Protein 4IZX (pdb70)

Organism: Macrolepiota procera (NCBI:txid56183)

Radius of gyration: 13.14 Å; Cα contacts (8 Å, |Δi|>4): 384; chains: 1; bounding box: 30×31×34 Å

InterPro domains:
  IPR000772 Ricin B, lectin domain [PF14200] (41-126)
  IPR000772 Ricin B, lectin domain [SM00458] (8-139)
  IPR035992 Ricin B-like lectins [SSF50370] (6-138)

Solvent-accessible surface area: 6915 Å² total; per-residue (Å²): 144,136,16,48,55,51,90,35,11,41,0,27,1,56,112,18,48,10,3,0,4,2,10,62,156,66,98,90,18,2,21,3,84,63,65,106,59,15,124,32,0,20,2,41,1,72,116,59,55,141,2,38,4,0,112,2,46,64,57,19,31,34,0,0,24,86,54,112,40,41,70,31,13,89,1,3,7,34,132,95,83,53,47,0,28,16,147,105,10,180,102,45,134,102,0,18,21,0,27,13,28,188,48,75,47,0,0,4,1,17,50,155,4,63,80,77,74,32,11,64,1,27,0,97,131,39,124,147,8,97,6,0,1,2,39,6,51,186,75

GO terms:
  GO:0042802 identical protein binding (F, IPI)

B-factor: mean 14.38, std 12.1, range [5.97, 200.01]

Nearest PDB structures (foldseek):
  4izx-assembly1_A  TM=1.007E+00  e=1.345E-27  Macrolepiota procera
  7znx-assembly2_B  TM=9.830E-01  e=5.184E-15  Coprinopsis cinerea
  2vse-assembly1_A  TM=8.581E-01  e=9.642E-07  Lysinibacillus sphaericus
  5bqu-assembly1_B  TM=8.293E-01  e=7.423E-07  Clostridium botulinum
  7kcg-assembly1_A  TM=7.456E-01  e=8.669E-05  Culex quinquefasciatus

CATH classification: 2.80.10.50

Foldseek 3Di:
DDDDAQAKWAKAQPVQRFTFFQDPVPSWFTATAHDPPDLRRMWHWHDPVPFIWTARSPPRFTWAWDDDDDAFTFIITHHDTAGWHKDQDPVHNQKIWIHRPPDQWTWAQPPLRPNDTGGTIGIDGDDDRSRRIIHIHHD

Sequence (139 aa):
TQVSSSGQTYKITNVKAGTVIDLSGEDNKSIIGYPYHSGKNQQWTFNWTGKAWTLRSASSGSSYLGIEGTPADGTRLVAVNDPFEWHIWRDEANENAFRIFVPFTNYNLDLSGYGDTTPGTPVQLWWTWEGLHQTWTIDRP

Secondary structure (DSSP, 8-state):
----TT-EEEEEETTT--EEEE-TTTSSBEEEE-----GGG-EEEEE-SSSEEEEETTT--EEEESSS--TTPBEEEESS---BEEEE-SS-TT-EEEE-TTSSEEEEEHHHH--STTEEEEEEE--S-GGG-EEEE--

Structure (mmCIF, N/CA/C/O backbone):
data_4IZX
#
_entry.id   4IZX
#
_cell.length_a   33.800
_cell.length_b   57.158
_cell.length_c   61.229
_cell.angle_alpha   90.000
_cell.angle_beta   90.000
_cell.angle_gamma   90.000
#
_symmetry.space_group_name_H-M   'P 21 21 21'
#
loop_
_entity.id
_entity.type
_entity.pdbx_description
1 polymer 'Ricin B-like lectin'
2 branched beta-D-galactopyranose-(1-4)-beta-D-glucopyranose
3 non-polymer BENZAMIDINE
4 water water
#
loop_
_atom_site.group_PDB
_atom_site.id
_atom_site.type_symbol
_atom_site.label_atom_id
_atom_site.label_alt_id
_atom_site.label_comp_id
_atom_site.label_asym_id
_atom_site.label_entity_id
_atom_site.label_seq_id
_atom_site.pdbx_PDB_ins_code
_atom_site.Cartn_x
_atom_site.Cartn_y
_atom_site.Cartn_z
_atom_site.occupancy
_atom_site.B_iso_or_equiv
_atom_site.auth_seq_id
_atom_site.auth_comp_id
_atom_site.auth_asym_id
_atom_site.auth_atom_id
_atom_site.pdbx_PDB_model_num
ATOM 1 N N . THR A 1 2 ? 40.655 46.270 6.543 1.00 44.63 2 THR A N 1
ATOM 2 C CA . THR A 1 2 ? 39.230 46.716 6.406 1.00 35.67 2 THR A CA 1
ATOM 3 C C . THR A 1 2 ? 39.143 48.046 5.710 1.00 41.52 2 THR A C 1
ATOM 4 O O . THR A 1 2 ? 40.131 48.828 5.660 1.00 32.17 2 THR A O 1
ATOM 8 N N . GLN A 1 3 ? 37.938 48.312 5.202 1.00 33.67 3 GLN A N 1
ATOM 9 C CA . GLN A 1 3 ? 37.723 49.414 4.298 1.00 24.69 3 GLN A CA 1
ATOM 10 C C . GLN A 1 3 ? 37.376 50.708 5.021 1.00 18.97 3 GLN A C 1
ATOM 11 O O . GLN A 1 3 ? 37.037 50.705 6.135 1.00 23.87 3 GLN A O 1
ATOM 17 N N . VAL A 1 4 ? 37.772 51.810 4.470 1.00 17.20 4 VAL A N 1
ATOM 18 C CA . VAL A 1 4 ? 37.404 53.098 4.957 1.00 12.48 4 VAL A CA 1
ATOM 19 C C . VAL A 1 4 ? 36.640 53.711 3.800 1.00 12.55 4 VAL A C 1
ATOM 20 O O . VAL A 1 4 ? 37.134 53.772 2.685 1.00 17.58 4 VAL A O 1
ATOM 24 N N . SER A 1 5 ? 35.439 54.182 4.095 1.00 11.01 5 SER A N 1
ATOM 25 C CA A SER A 1 5 ? 34.484 54.651 3.074 0.60 11.90 5 SER A CA 1
ATOM 26 C CA B SER A 1 5 ? 34.576 54.637 3.080 0.40 10.70 5 SER A CA 1
ATOM 27 C C . SER A 1 5 ? 33.940 55.993 3.429 1.00 10.42 5 SER A C 1
ATOM 28 O O . SER A 1 5 ? 33.512 56.211 4.567 1.00 10.91 5 SER A O 1
ATOM 33 N N . SER A 1 6 ? 33.813 56.830 2.425 1.00 9.94 6 SER A N 1
ATOM 34 C CA . SER A 1 6 ? 33.133 58.089 2.557 1.00 10.33 6 SER A CA 1
ATOM 35 C C . SER A 1 6 ? 31.730 57.893 3.075 1.00 10.53 6 SER A C 1
ATOM 36 O O . SER A 1 6 ? 31.012 56.990 2.599 1.00 13.10 6 SER A O 1
ATOM 39 N N . GLY A 1 7 ? 31.317 58.721 4.032 1.00 10.30 7 GLY A N 1
ATOM 40 C CA . GLY A 1 7 ? 30.030 58.660 4.686 1.00 11.42 7 GLY A CA 1
ATOM 41 C C . GLY A 1 7 ? 30.005 57.858 5.970 1.00 10.79 7 GLY A C 1
ATOM 42 O O . GLY A 1 7 ? 29.057 58.012 6.756 1.00 12.32 7 GLY A O 1
ATOM 43 N N . GLN A 1 8 ? 31.022 57.033 6.205 1.00 9.20 8 GLN A N 1
ATOM 44 C CA . GLN A 1 8 ? 31.098 56.232 7.393 1.00 9.00 8 GLN A CA 1
ATOM 45 C C . GLN A 1 8 ? 31.901 56.927 8.454 1.00 8.24 8 GLN A C 1
ATOM 46 O O . GLN A 1 8 ? 32.642 57.873 8.181 1.00 8.53 8 GLN A O 1
ATOM 52 N N . THR A 1 9 ? 31.704 56.485 9.680 1.00 7.98 9 THR A N 1
ATOM 53 C CA . THR A 1 9 ? 32.271 57.079 10.874 1.00 7.87 9 THR A CA 1
ATOM 54 C C . THR A 1 9 ? 33.173 56.111 11.585 1.00 7.71 9 THR A C 1
ATOM 55 O O . THR A 1 9 ? 32.874 54.926 11.731 1.00 8.87 9 THR A O 1
ATOM 59 N N . TYR A 1 10 ? 34.325 56.599 12.044 1.00 7.29 10 TYR A N 1
ATOM 60 C CA . TYR A 1 10 ? 35.389 55.771 12.561 1.00 7.30 10 TYR A CA 1
ATOM 61 C C . TYR A 1 10 ? 36.003 56.358 13.821 1.00 7.39 10 TYR A C 1
ATOM 62 O O . TYR A 1 10 ? 35.942 57.584 14.045 1.00 7.90 10 TYR A O 1
ATOM 71 N N . LYS A 1 11 ? 36.654 55.507 14.617 1.00 7.16 11 LYS A N 1
ATOM 72 C CA . LYS A 1 11 ? 37.602 55.925 15.625 1.00 7.27 11 LYS A CA 1
ATOM 73 C C . LYS A 1 11 ? 39.005 55.765 15.053 1.00 6.88 11 LYS A C 1
ATOM 74 O O . LYS A 1 11 ? 39.261 54.898 14.226 1.00 7.67 11 LYS A O 1
ATOM 80 N N . ILE A 1 12 ? 39.912 56.606 15.524 1.00 6.76 12 ILE A N 1
ATOM 81 C CA . ILE A 1 12 ? 41.254 56.706 14.974 1.00 6.52 12 ILE A CA 1
ATOM 82 C C . ILE A 1 12 ? 42.230 56.506 16.139 1.00 6.23 12 ILE A C 1
ATOM 83 O O . ILE A 1 12 ? 42.307 57.342 17.046 1.00 7.11 12 ILE A O 1
ATOM 88 N N . THR A 1 13 ? 42.920 55.360 16.170 1.00 6.22 13 THR A N 1
ATOM 89 C CA . THR A 1 13 ? 43.676 54.904 17.332 1.00 6.54 13 THR A CA 1
ATOM 90 C C . THR A 1 13 ? 45.170 55.015 17.031 1.00 6.30 13 THR A C 1
ATOM 91 O O . THR A 1 13 ? 45.645 54.550 16.009 1.00 7.38 13 THR A O 1
ATOM 95 N N . ASN A 1 14 ? 45.945 55.594 17.949 1.00 6.31 14 ASN A N 1
ATOM 96 C CA . ASN A 1 14 ? 47.390 55.685 17.758 1.00 6.41 14 ASN A CA 1
ATOM 97 C C . ASN A 1 14 ? 48.025 54.317 17.927 1.00 6.26 14 ASN A C 1
ATOM 98 O O . ASN A 1 14 ? 47.800 53.649 18.944 1.00 7.43 14 ASN A O 1
ATOM 103 N N . VAL A 1 15 ? 48.862 53.914 16.983 1.00 6.33 15 VAL A N 1
ATOM 104 C CA . VAL A 1 15 ? 49.489 52.587 17.050 1.00 6.85 15 VAL A CA 1
ATOM 105 C C . VAL A 1 15 ? 50.428 52.473 18.234 1.00 7.42 15 VAL A C 1
ATOM 106 O O . VAL A 1 15 ? 50.506 51.411 18.863 1.00 8.76 15 VAL A O 1
ATOM 110 N N . LYS A 1 16 ? 51.169 53.535 18.550 1.00 7.26 16 LYS A N 1
ATOM 111 C CA . LYS A 1 16 ? 52.101 53.491 19.671 1.00 8.12 16 LYS A CA 1
ATOM 112 C C . LYS A 1 16 ? 51.368 53.517 20.997 1.00 7.69 16 LYS A C 1
ATOM 113 O O . LYS A 1 16 ? 51.645 52.700 21.876 1.00 10.33 16 LYS A O 1
ATOM 119 N N . ALA A 1 17 ? 50.446 54.465 21.181 1.00 7.46 17 ALA A N 1
ATOM 120 C CA . ALA A 1 17 ? 49.882 54.742 22.496 1.00 8.00 17 ALA A CA 1
ATOM 121 C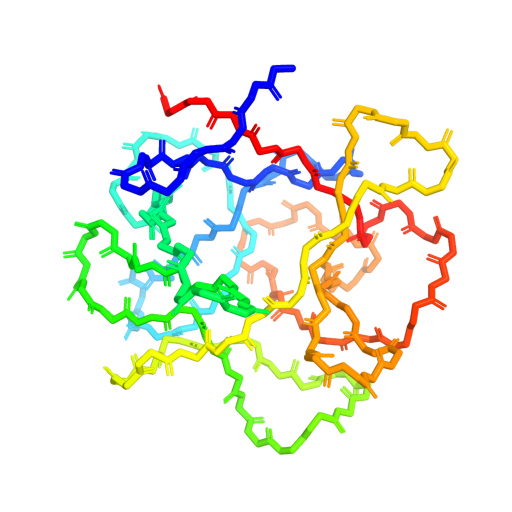 C . ALA A 1 17 ? 48.619 53.957 22.821 1.00 7.15 17 ALA A C 1
ATOM 122 O O . ALA A 1 17 ? 48.330 53.752 23.996 1.00 8.40 17 ALA A O 1
ATOM 124 N N . GLY A 1 18 ? 47.798 53.660 21.811 1.00 7.41 18 GLY A N 1
ATOM 125 C CA . GLY A 1 18 ? 46.527 53.022 22.057 1.00 7.30 18 GLY A CA 1
ATOM 126 C C . GLY A 1 18 ? 45.388 53.958 22.403 1.00 6.90 18 GLY A C 1
ATOM 127 O O . GLY A 1 18 ? 44.262 53.489 22.568 1.00 8.25 18 GLY A O 1
ATOM 128 N N . THR A 1 19 ? 45.663 55.231 22.592 1.00 7.03 19 THR A N 1
ATOM 129 C CA . THR A 1 19 ? 44.667 56.245 22.774 1.00 6.93 19 THR A CA 1
ATOM 130 C C . THR A 1 19 ? 44.146 56.702 21.408 1.00 6.59 19 THR A C 1
ATOM 131 O O . THR A 1 19 ? 44.748 56.427 20.384 1.00 7.74 19 THR A O 1
ATOM 135 N N . VAL A 1 20 ? 42.990 57.367 21.412 1.00 6.36 20 VAL A N 1
ATOM 136 C CA . VAL A 1 20 ? 42.311 57.766 20.192 1.00 6.58 20 VAL A CA 1
ATOM 137 C C . VAL A 1 20 ? 42.290 59.272 20.023 1.00 6.54 20 VAL A C 1
ATOM 138 O O . VAL A 1 20 ? 42.438 60.039 20.995 1.00 6.90 20 VAL A O 1
ATOM 142 N N . ILE A 1 21 ? 42.047 59.710 18.790 1.00 6.06 21 ILE A N 1
ATOM 143 C CA . ILE A 1 21 ? 41.864 61.118 18.474 1.00 5.98 21 ILE A CA 1
ATOM 144 C C . ILE A 1 21 ? 40.529 61.587 19.033 1.00 6.30 21 ILE A C 1
ATOM 145 O O . ILE A 1 21 ? 39.460 61.067 18.643 1.00 6.98 21 ILE A O 1
ATOM 150 N N . ASP A 1 22 ? 40.585 62.581 19.907 1.00 6.08 22 ASP A N 1
ATOM 151 C CA . ASP A 1 22 ? 39.466 63.009 20.742 1.00 6.40 22 ASP A CA 1
ATOM 152 C C . ASP A 1 22 ? 39.370 64.532 20.663 1.00 6.10 22 ASP A C 1
ATOM 153 O O . ASP A 1 22 ? 40.348 65.251 20.801 1.00 6.72 22 ASP A O 1
ATOM 158 N N . LEU A 1 23 ? 38.154 65.015 20.401 1.00 6.64 23 LEU A N 1
ATOM 159 C CA . LEU A 1 23 ? 37.838 66.423 20.461 1.00 6.69 23 LEU A CA 1
ATOM 160 C C . LEU A 1 23 ? 37.577 66.763 21.918 1.00 7.11 23 LEU A C 1
ATOM 161 O O . LEU A 1 23 ? 36.581 66.357 22.516 1.00 7.66 23 LEU A O 1
ATOM 166 N N . SER A 1 24 ? 38.507 67.478 22.543 1.00 7.38 24 SER A N 1
ATOM 167 C CA . SER A 1 24 ? 38.490 67.706 23.985 1.00 8.56 24 SER A CA 1
ATOM 168 C C . SER A 1 24 ? 37.149 68.208 24.478 1.00 9.28 24 SER A C 1
ATOM 169 O O . SER A 1 24 ? 36.638 69.240 24.003 1.00 10.54 24 SER A O 1
ATOM 172 N N . GLY A 1 25 ? 36.636 67.564 25.512 1.00 9.93 25 GLY A N 1
ATOM 173 C CA . GLY A 1 25 ? 35.423 68.054 26.143 1.00 11.60 25 GLY A CA 1
ATOM 174 C C . GLY A 1 25 ? 35.645 69.264 27.027 1.00 13.43 25 GLY A C 1
ATOM 175 O O . GLY A 1 25 ? 34.681 69.912 27.431 1.00 16.31 25 GLY A O 1
ATOM 176 N N . GLU A 1 26 ? 36.899 69.608 27.277 1.00 13.31 26 GLU A N 1
ATOM 177 C CA . GLU A 1 26 ? 37.203 70.766 28.086 1.00 17.14 26 GLU A CA 1
ATOM 178 C C . GLU A 1 26 ? 36.946 72.060 27.359 1.00 15.68 26 GLU A C 1
ATOM 179 O O . GLU A 1 26 ? 36.404 72.992 27.968 1.00 20.82 26 GLU A O 1
ATOM 185 N N . ASP A 1 27 ? 37.273 72.097 26.069 1.00 13.66 27 ASP A N 1
ATOM 186 C CA . ASP A 1 27 ? 37.092 73.321 25.252 1.00 15.57 27 ASP A CA 1
ATOM 187 C C . ASP A 1 27 ? 36.362 73.116 23.921 1.00 13.65 27 ASP A C 1
ATOM 188 O O . ASP A 1 27 ? 36.030 74.073 23.248 1.00 16.50 27 ASP A O 1
ATOM 193 N N . ASN A 1 28 ? 35.999 71.883 23.581 1.00 12.91 28 ASN A N 1
ATOM 194 C CA . ASN A 1 28 ? 35.367 71.554 22.294 1.00 12.76 28 ASN A CA 1
ATOM 195 C C . ASN A 1 28 ? 36.158 72.109 21.113 1.00 11.24 28 ASN A C 1
ATOM 196 O O . ASN A 1 28 ? 35.600 72.348 20.055 1.00 13.48 28 ASN A O 1
ATOM 201 N N . LYS A 1 29 ? 37.478 72.185 21.274 1.00 10.51 29 LYS A N 1
ATOM 202 C CA . LYS A 1 29 ? 38.344 72.705 20.239 1.00 10.97 29 LYS A CA 1
ATOM 203 C C . LYS A 1 29 ? 39.673 71.956 20.060 1.00 8.75 29 LYS A C 1
ATOM 204 O O . LYS A 1 29 ? 40.113 71.679 18.970 1.00 9.72 29 LYS A O 1
ATOM 210 N N . SER A 1 30 ? 40.338 71.674 21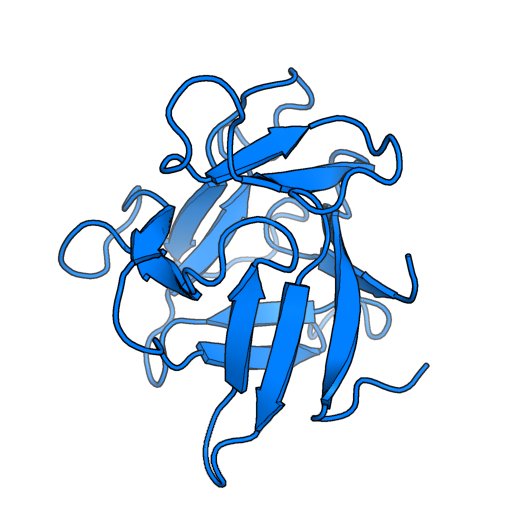.158 1.00 8.47 30 SER A N 1
ATOM 211 C CA . SER A 1 30 ? 41.653 71.044 21.101 1.00 7.97 30 SER A CA 1
ATOM 212 C C . SER A 1 30 ? 41.535 69.573 20.764 1.00 7.24 30 SER A C 1
ATOM 213 O O . SER A 1 30 ? 40.675 68.864 21.291 1.00 9.63 30 SER A O 1
ATOM 216 N N . ILE A 1 31 ? 42.457 69.093 19.944 1.00 7.10 31 ILE A N 1
ATOM 217 C CA . ILE A 1 31 ? 42.501 67.692 19.575 1.00 6.55 31 ILE A CA 1
ATOM 218 C C . ILE A 1 31 ? 43.572 66.969 20.355 1.00 6.55 31 ILE A C 1
ATOM 219 O O . ILE A 1 31 ? 44.741 67.397 20.357 1.00 7.60 31 ILE A O 1
ATOM 224 N N . ILE A 1 32 ? 43.170 65.923 21.079 1.00 6.89 32 ILE A N 1
ATOM 225 C CA . ILE A 1 32 ? 44.020 65.259 22.033 1.00 6.81 32 ILE A CA 1
ATOM 226 C C . ILE A 1 32 ? 43.964 63.750 21.841 1.00 6.33 32 ILE A C 1
ATOM 227 O O . ILE A 1 32 ? 43.031 63.213 21.224 1.00 7.42 32 ILE A O 1
ATOM 232 N N . GLY A 1 33 ? 44.929 63.053 22.417 1.00 6.46 33 GLY A N 1
ATOM 233 C CA . GLY A 1 33 ? 44.832 61.617 22.602 1.00 6.83 33 GLY A CA 1
ATOM 234 C C . GLY A 1 33 ? 44.150 61.288 23.898 1.00 6.84 33 GLY A C 1
ATOM 235 O O . GLY A 1 33 ? 44.485 61.872 24.935 1.00 8.29 33 GLY A O 1
ATOM 236 N N . TYR A 1 34 ? 43.217 60.330 23.897 1.00 6.85 34 TYR A N 1
ATOM 237 C CA . TYR A 1 34 ? 42.462 60.013 25.083 1.00 6.94 34 TYR A CA 1
ATOM 238 C C . TYR A 1 34 ? 42.027 58.573 25.024 1.00 7.31 34 TYR A C 1
ATOM 239 O O . TYR A 1 34 ? 41.737 58.054 23.937 1.00 7.32 34 TYR A O 1
ATOM 248 N N . PRO A 1 35 ? 41.904 57.886 26.171 1.00 7.28 35 PRO A N 1
ATOM 249 C CA . PRO A 1 35 ? 41.366 56.512 26.132 1.00 7.87 35 PRO A CA 1
ATOM 250 C C . PRO A 1 35 ? 39.965 56.473 25.518 1.00 7.36 35 PRO A C 1
ATOM 251 O O . PRO A 1 35 ? 39.144 57.327 25.788 1.00 7.72 35 PRO A O 1
ATOM 255 N N . TYR A 1 36 ? 39.691 55.443 24.718 1.00 8.40 36 TYR A N 1
ATOM 256 C CA . TYR A 1 36 ? 38.415 55.328 24.040 1.00 7.70 36 TYR A CA 1
ATOM 257 C C . TYR A 1 36 ? 37.305 54.918 24.981 1.00 7.72 36 TYR A C 1
ATOM 258 O O . TYR A 1 36 ? 37.361 53.846 25.595 1.00 8.48 36 TYR A O 1
ATOM 267 N N . HIS A 1 37 ? 36.242 55.707 25.016 1.00 9.58 37 HIS A N 1
ATOM 268 C CA . HIS A 1 37 ? 35.055 55.409 25.798 1.00 9.64 37 HIS A CA 1
ATOM 269 C C . HIS A 1 37 ? 33.792 55.425 24.931 1.00 9.45 37 HIS A C 1
ATOM 270 O O . HIS A 1 37 ? 32.717 55.445 25.477 1.00 11.68 37 HIS A O 1
ATOM 277 N N . SER A 1 38 ? 33.941 55.363 23.615 1.00 9.74 38 SER A N 1
ATOM 278 C CA . SER A 1 38 ? 32.797 55.411 22.666 1.00 10.40 38 SER A CA 1
ATOM 279 C C . SER A 1 38 ? 32.087 56.750 22.636 1.00 9.91 38 SER A C 1
ATOM 280 O O . SER A 1 38 ? 31.002 56.863 22.113 1.00 13.86 38 SER A O 1
ATOM 283 N N . GLY A 1 39 ? 32.695 57.780 23.159 1.00 10.22 39 GLY A N 1
ATOM 284 C CA . GLY A 1 39 ? 32.128 59.111 23.061 1.00 11.52 39 GLY A CA 1
ATOM 285 C C . GLY A 1 39 ? 32.009 59.550 21.617 1.00 8.08 39 GLY A C 1
ATOM 286 O O . GLY A 1 39 ? 32.879 59.246 20.802 1.00 8.83 39 GLY A O 1
ATOM 287 N N . LYS A 1 40 ? 31.006 60.362 21.295 1.00 8.83 40 LYS A N 1
ATOM 288 C CA . LYS A 1 40 ? 30.872 60.860 19.915 1.00 8.47 40 LYS A CA 1
ATOM 289 C C . LYS A 1 40 ? 31.920 61.912 19.555 1.00 7.72 40 LYS A C 1
ATOM 290 O O . LYS A 1 40 ? 32.219 62.132 18.391 1.00 7.99 40 LYS A O 1
ATOM 296 N N . ASN A 1 41 ? 32.565 62.487 20.582 1.00 7.32 41 ASN A N 1
ATOM 297 C CA . ASN A 1 41 ? 33.730 63.337 20.403 1.00 7.45 41 ASN A CA 1
ATOM 298 C C . ASN A 1 41 ? 34.999 62.544 20.089 1.00 6.64 41 ASN A C 1
ATOM 299 O O . ASN A 1 41 ? 36.052 63.138 19.871 1.00 8.12 41 ASN A O 1
ATOM 304 N N . GLN A 1 42 ? 34.890 61.214 20.027 1.00 6.87 42 GLN A N 1
ATOM 305 C CA . GLN A 1 42 ? 35.959 60.303 19.660 1.00 6.55 42 GLN A CA 1
ATOM 306 C C . GLN A 1 42 ? 35.626 59.596 18.337 1.00 6.83 42 GLN A C 1
ATOM 307 O O . GLN A 1 42 ? 36.276 58.610 17.992 1.00 7.26 42 GLN A O 1
ATOM 313 N N . GLN A 1 43 ? 34.623 60.094 17.604 1.00 7.04 43 GLN A N 1
ATOM 314 C CA . GLN A 1 43 ? 34.154 59.537 16.373 1.00 7.65 43 GLN A CA 1
ATOM 315 C C . GLN A 1 43 ? 34.186 60.591 15.294 1.00 6.63 43 GLN A C 1
ATOM 316 O O . GLN A 1 43 ? 33.788 61.735 15.516 1.00 7.48 43 GLN A O 1
ATOM 322 N N . TRP A 1 44 ? 34.582 60.188 14.089 1.00 6.55 44 TRP A N 1
ATOM 323 C CA . TRP A 1 44 ? 34.890 61.086 12.984 1.00 6.79 44 TRP A CA 1
ATOM 324 C C . TRP A 1 44 ? 34.257 60.549 11.722 1.00 7.12 44 TRP A C 1
ATOM 325 O O . TRP A 1 44 ? 34.529 59.410 11.312 1.00 7.42 44 TRP A O 1
ATOM 336 N N . THR A 1 45 ? 33.374 61.344 11.123 1.00 7.04 45 THR A N 1
ATOM 337 C CA . THR A 1 45 ? 32.661 60.976 9.921 1.00 7.27 45 THR A CA 1
ATOM 338 C C . THR A 1 45 ? 33.492 61.433 8.735 1.00 7.33 45 THR A C 1
ATOM 339 O O . THR A 1 45 ? 33.818 62.607 8.568 1.00 7.95 45 THR A O 1
ATOM 343 N N . PHE A 1 46 ? 33.938 60.454 7.935 1.00 7.79 46 PHE A N 1
ATOM 344 C CA . PHE A 1 46 ? 34.796 60.699 6.819 1.00 8.15 46 PHE A CA 1
ATOM 345 C C . PHE A 1 46 ? 33.970 61.082 5.594 1.00 8.88 46 PHE A C 1
ATOM 346 O O . PHE A 1 46 ? 32.939 60.470 5.319 1.00 11.20 46 PHE A O 1
ATOM 354 N N . ASN A 1 47 ? 34.494 62.004 4.794 1.00 8.53 47 ASN A N 1
ATOM 355 C CA . ASN A 1 47 ? 33.935 62.362 3.499 1.00 9.18 47 ASN A CA 1
ATOM 356 C C . ASN A 1 47 ? 35.072 62.432 2.491 1.00 8.16 47 ASN A C 1
ATOM 357 O O . ASN A 1 47 ? 36.076 63.111 2.740 1.00 9.06 47 ASN A O 1
ATOM 362 N N . TRP A 1 48 ? 34.899 61.774 1.353 1.00 8.68 48 TRP A N 1
ATOM 363 C CA . TRP A 1 48 ? 35.784 61.945 0.228 1.00 8.55 48 TRP A CA 1
ATOM 364 C C . TRP A 1 48 ? 35.211 63.033 -0.660 1.00 9.22 48 TRP A C 1
ATOM 365 O O . TRP A 1 48 ? 34.099 62.905 -1.160 1.00 10.78 48 TRP A O 1
ATOM 376 N N . THR A 1 49 ? 35.969 64.106 -0.842 1.00 9.62 49 THR A N 1
ATOM 377 C CA . THR A 1 49 ? 35.496 65.283 -1.544 1.00 10.01 49 THR A CA 1
ATOM 378 C C . THR A 1 49 ? 35.582 65.136 -3.055 1.00 10.72 49 THR A C 1
ATOM 379 O O . THR A 1 49 ? 35.134 65.987 -3.797 1.00 12.98 49 THR A O 1
ATOM 383 N N . GLY A 1 50 ? 36.175 64.044 -3.506 1.00 10.84 50 GLY A N 1
ATOM 384 C CA . GLY A 1 50 ? 36.552 63.845 -4.881 1.00 11.62 50 GLY A CA 1
ATOM 385 C C . GLY A 1 50 ? 38.045 63.915 -5.036 1.00 10.18 50 GLY A C 1
ATOM 386 O O . GLY A 1 50 ? 38.583 63.381 -6.018 1.00 11.53 50 GLY A O 1
ATOM 387 N N . LYS A 1 51 ? 38.749 64.542 -4.084 1.00 10.38 51 LYS A N 1
ATOM 388 C CA . LYS A 1 51 ? 40.198 64.645 -4.172 1.00 10.71 51 LYS A CA 1
ATOM 389 C C . LYS A 1 51 ? 40.952 64.451 -2.837 1.00 9.26 51 LYS A C 1
ATOM 390 O O . LYS A 1 51 ? 42.160 64.331 -2.829 1.00 10.38 51 LYS A O 1
ATOM 396 N N . ALA A 1 52 ? 40.253 64.431 -1.725 1.00 8.43 52 ALA A N 1
ATOM 397 C CA . ALA A 1 52 ? 40.867 64.339 -0.414 1.00 7.80 52 ALA A CA 1
ATOM 398 C C . ALA A 1 52 ? 39.771 63.991 0.584 1.00 7.35 52 ALA A C 1
ATOM 399 O O . ALA A 1 52 ? 38.616 63.844 0.208 1.00 8.62 52 ALA A O 1
ATOM 401 N N . TRP A 1 53 ? 40.156 63.886 1.854 1.00 7.64 53 TRP A N 1
ATOM 402 C CA . TRP A 1 53 ? 39.258 63.473 2.922 1.00 7.36 53 TRP A CA 1
ATOM 403 C C . TRP A 1 53 ? 39.013 64.608 3.884 1.00 7.12 53 TRP A C 1
ATOM 404 O O . TRP A 1 53 ? 39.948 65.332 4.281 1.00 8.19 53 TRP A O 1
ATOM 415 N N . THR A 1 54 ? 37.775 64.757 4.336 1.00 7.48 54 THR A N 1
ATOM 416 C CA . THR A 1 54 ? 37.449 65.622 5.465 1.00 7.28 54 THR A CA 1
ATOM 417 C C . THR A 1 54 ? 36.931 64.739 6.587 1.00 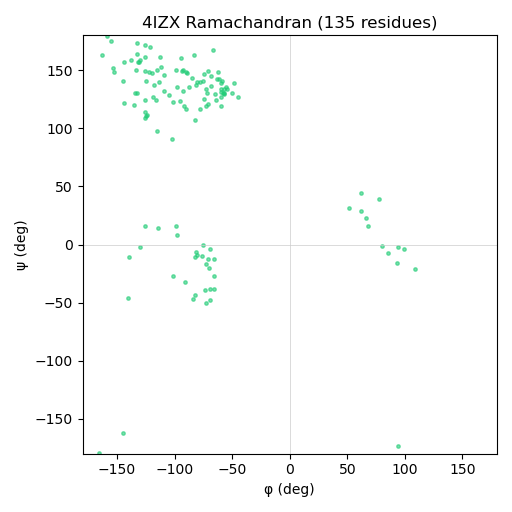7.48 54 THR A C 1
ATOM 418 O O . THR A 1 54 ? 36.307 63.695 6.340 1.00 8.11 54 THR A O 1
ATOM 422 N N . LEU A 1 55 ? 37.166 65.189 7.811 1.00 7.10 55 LEU A N 1
ATOM 423 C CA . LEU A 1 55 ? 36.816 64.425 9.021 1.00 6.94 55 LEU A CA 1
ATOM 424 C C . LEU A 1 55 ? 35.928 65.292 9.918 1.00 7.53 55 LEU A C 1
ATOM 425 O O . LEU A 1 55 ? 36.384 66.305 10.440 1.00 8.14 55 LEU A O 1
ATOM 430 N N . ARG A 1 56 ? 34.659 64.917 10.031 1.00 7.60 56 ARG A N 1
ATOM 431 C CA . ARG A 1 56 ? 33.688 65.717 10.763 1.00 7.66 56 ARG A CA 1
ATOM 432 C C . ARG A 1 56 ? 33.372 65.093 12.111 1.00 7.63 56 ARG A C 1
ATOM 433 O O . ARG A 1 56 ? 33.048 63.909 12.199 1.00 8.36 56 ARG A O 1
ATOM 441 N N . SER A 1 57 ? 33.469 65.898 13.162 1.00 7.36 57 SER A N 1
ATOM 442 C CA . SER A 1 57 ? 33.198 65.419 14.495 1.00 7.19 57 SER A CA 1
ATOM 443 C C . SER A 1 57 ? 31.751 64.989 14.632 1.00 7.74 57 SER A C 1
ATOM 444 O O . SER A 1 57 ? 30.836 65.780 14.370 1.00 7.96 57 SER A O 1
ATOM 447 N N . ALA A 1 58 ? 31.515 63.756 15.051 1.00 7.68 58 ALA A N 1
ATOM 448 C CA . ALA A 1 58 ? 30.169 63.253 15.229 1.00 8.15 58 ALA A CA 1
ATOM 449 C C . ALA A 1 58 ? 29.433 63.985 16.346 1.00 8.95 58 ALA A C 1
ATOM 450 O O . ALA A 1 58 ? 28.214 64.026 16.347 1.00 14.48 58 ALA A O 1
ATOM 452 N N . SER A 1 59 ? 30.128 64.522 17.321 1.00 8.37 59 SER A N 1
ATOM 453 C CA . SER A 1 59 ? 29.500 65.258 18.414 1.00 8.40 59 SER A CA 1
ATOM 454 C C . SER A 1 59 ? 29.229 66.719 18.080 1.00 9.19 59 SER A C 1
ATOM 455 O O . SER A 1 59 ? 28.157 67.212 18.366 1.00 12.07 59 SER A O 1
ATOM 458 N N . SER A 1 60 ? 30.210 67.417 17.520 1.00 9.46 60 SER A N 1
ATOM 459 C CA . SER A 1 60 ? 30.101 68.859 17.373 1.00 9.66 60 SER A CA 1
ATOM 460 C C . SER A 1 60 ? 29.722 69.329 15.981 1.00 9.62 60 SER A C 1
ATOM 461 O O . SER A 1 60 ? 29.280 70.475 15.826 1.00 11.23 60 SER A O 1
ATOM 464 N N . GLY A 1 61 ? 30.063 68.549 14.977 1.00 9.15 61 GLY A N 1
ATOM 465 C CA . GLY A 1 61 ? 29.904 68.983 13.589 1.00 10.43 61 GLY A CA 1
ATOM 466 C C . GLY A 1 61 ? 30.994 69.901 13.059 1.00 10.66 61 GLY A C 1
ATOM 467 O O . GLY A 1 61 ? 30.938 70.303 11.890 1.00 13.21 61 GLY A O 1
ATOM 468 N N . SER A 1 62 ? 31.963 70.248 13.881 1.00 9.25 62 SER A N 1
ATOM 469 C CA A SER A 1 62 ? 33.206 70.840 13.432 0.70 9.49 62 SER A CA 1
ATOM 470 C CA B SER A 1 62 ? 33.155 70.866 13.350 0.30 8.66 62 SER A CA 1
ATOM 471 C C . SER A 1 62 ? 34.042 69.812 12.696 1.00 8.46 62 SER A C 1
ATOM 472 O O . SER A 1 62 ? 33.778 68.615 12.792 1.00 9.91 62 SER A O 1
ATOM 477 N N . TYR A 1 63 ? 35.091 70.281 12.022 1.00 7.93 63 TYR A N 1
ATOM 478 C CA . TYR A 1 63 ? 35.976 69.415 11.268 1.00 7.74 63 TYR A CA 1
ATOM 479 C C . TYR A 1 63 ? 37.346 69.363 11.914 1.00 7.05 63 TYR A C 1
ATOM 480 O O . TYR A 1 63 ? 37.810 70.296 12.553 1.00 7.98 63 TYR A O 1
ATOM 489 N N . LEU A 1 64 ? 38.037 68.255 11.695 1.00 6.91 64 LEU A N 1
ATOM 490 C CA . LEU A 1 64 ? 39.424 68.140 12.128 1.00 6.69 64 LEU A CA 1
ATOM 491 C C . LEU A 1 64 ? 40.289 69.006 11.223 1.00 6.62 64 LEU A C 1
ATOM 492 O O . LEU A 1 64 ? 40.349 68.799 9.996 1.00 7.57 64 LEU A O 1
ATOM 497 N N . GLY A 1 65 ? 40.968 69.998 11.808 1.00 7.37 65 GLY A N 1
ATOM 498 C CA . GLY A 1 65 ? 41.819 70.918 11.070 1.00 7.94 65 GLY A CA 1
ATOM 499 C C . GLY A 1 65 ? 43.032 71.316 11.903 1.00 8.73 65 GLY A C 1
ATOM 500 O O . GLY A 1 65 ? 43.443 70.607 12.820 1.00 9.38 65 GLY A O 1
ATOM 501 N N . ILE A 1 66 ? 43.662 72.415 11.494 1.00 9.87 66 ILE A N 1
ATOM 502 C CA . ILE A 1 66 ? 44.919 72.843 12.126 1.00 11.84 66 ILE A CA 1
ATOM 503 C C . ILE A 1 66 ? 44.951 74.279 12.552 1.00 10.23 66 ILE A C 1
ATOM 504 O O . ILE A 1 66 ? 44.215 75.115 12.023 1.00 12.26 66 ILE A O 1
ATOM 509 N N . GLU A 1 67 ? 45.872 74.571 13.500 1.00 11.05 67 GLU A N 1
ATOM 510 C CA . GLU A 1 67 ? 46.033 75.877 14.063 1.00 11.82 67 GLU A CA 1
ATOM 511 C C . GLU A 1 67 ? 47.245 76.580 13.440 1.00 11.30 67 GLU A C 1
ATOM 512 O O . GLU A 1 67 ? 48.406 76.377 13.872 1.00 12.74 67 GLU A O 1
ATOM 518 N N . GLY A 1 68 ? 47.000 77.313 12.364 1.00 10.25 68 GLY A N 1
ATOM 519 C CA . GLY A 1 68 ? 48.068 78.036 11.702 1.00 11.24 68 GLY A CA 1
ATOM 520 C C . GLY A 1 68 ? 48.672 77.217 10.560 1.00 9.68 68 GLY A C 1
ATOM 521 O O . GLY A 1 68 ? 48.173 76.181 10.167 1.00 11.17 68 GLY A O 1
ATOM 522 N N . THR A 1 69 ? 49.739 77.759 10.001 1.00 10.10 69 THR A N 1
ATOM 523 C CA . THR A 1 69 ? 50.344 77.164 8.839 1.00 9.78 69 THR A CA 1
ATOM 524 C C . THR A 1 69 ? 51.115 75.910 9.223 1.00 9.78 69 THR A C 1
ATOM 525 O O . THR A 1 69 ? 51.616 75.787 10.330 1.00 11.13 69 THR A O 1
ATOM 529 N N . PRO A 1 70 ? 51.160 74.893 8.338 1.00 9.37 70 PRO A N 1
ATOM 530 C CA . PRO A 1 70 ? 51.810 73.663 8.756 1.00 9.06 70 PRO A CA 1
ATOM 531 C C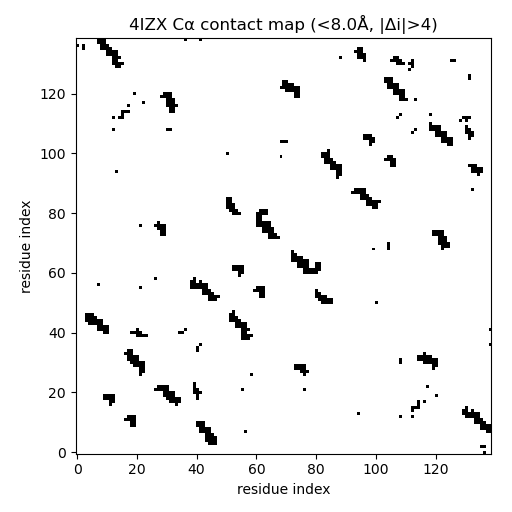 . PRO A 1 70 ? 53.263 73.825 9.130 1.00 9.34 70 PRO A C 1
ATOM 532 O O . PRO A 1 70 ? 54.044 74.486 8.416 1.00 11.40 70 PRO A O 1
ATOM 536 N N . ALA A 1 71 ? 53.640 73.235 10.244 1.00 10.65 71 ALA A N 1
ATOM 537 C CA . ALA A 1 71 ? 54.961 73.302 10.789 1.00 10.87 71 ALA A CA 1
ATOM 538 C C . ALA A 1 71 ? 55.090 72.161 11.810 1.00 9.67 71 ALA A C 1
ATOM 539 O O . ALA A 1 71 ? 54.105 71.625 12.290 1.00 9.77 71 ALA A O 1
ATOM 541 N N . ASP A 1 72 ? 56.320 71.829 12.163 1.00 10.45 72 ASP A N 1
ATOM 542 C CA . ASP A 1 72 ? 56.541 70.946 13.267 1.00 10.39 72 ASP A CA 1
ATOM 543 C C . ASP A 1 72 ? 55.954 71.542 14.528 1.00 11.30 72 ASP A C 1
ATOM 544 O O . ASP A 1 72 ? 56.310 72.647 14.929 1.00 14.10 72 ASP A O 1
ATOM 549 N N . GLY A 1 73 ? 55.004 70.826 15.118 1.00 10.22 73 GLY A N 1
ATOM 550 C CA . GLY A 1 73 ? 54.337 71.285 16.298 1.00 11.38 73 GLY A CA 1
ATOM 551 C C . GLY A 1 73 ? 53.041 72.021 16.146 1.00 10.68 73 GLY A C 1
ATOM 552 O O . GLY A 1 73 ? 52.388 72.297 17.120 1.00 12.56 73 GLY A O 1
ATOM 553 N N . THR A 1 74 ? 52.587 72.252 14.930 1.00 9.99 74 THR A N 1
ATOM 554 C CA . THR A 1 74 ? 51.272 72.863 14.705 1.00 9.46 74 THR A CA 1
ATOM 555 C C . THR A 1 74 ? 50.218 72.014 15.382 1.00 9.47 74 THR A C 1
ATOM 556 O O . THR A 1 74 ? 50.170 70.798 15.206 1.00 9.79 74 THR A O 1
ATOM 560 N N . ARG A 1 75 ? 49.350 72.654 16.161 1.00 9.93 75 ARG A N 1
ATOM 561 C CA . ARG A 1 75 ? 48.285 71.947 16.873 1.00 10.26 75 ARG A CA 1
ATOM 562 C C . ARG A 1 75 ? 47.121 71.585 15.952 1.00 8.97 75 ARG A C 1
ATOM 563 O O . ARG A 1 75 ? 46.720 72.395 15.116 1.00 9.95 75 ARG A O 1
ATOM 571 N N . LEU A 1 76 ? 46.558 70.388 16.115 1.00 7.90 76 LEU A N 1
ATOM 572 C CA . LEU A 1 76 ? 45.260 70.102 15.509 1.00 7.41 76 LEU A CA 1
ATOM 573 C C . LEU A 1 76 ? 44.168 70.701 16.389 1.00 7.36 76 LEU A C 1
ATOM 574 O O . LEU A 1 76 ? 44.206 70.638 17.625 1.00 8.15 76 LEU A O 1
ATOM 579 N N . VAL A 1 77 ? 43.173 71.277 15.730 1.00 7.50 77 VAL A N 1
ATOM 580 C CA . VAL A 1 77 ? 42.017 71.895 16.364 1.00 7.64 77 VAL A CA 1
ATOM 581 C C . VAL A 1 77 ? 40.771 71.638 15.512 1.00 7.28 77 VAL A C 1
ATOM 582 O O . VAL A 1 77 ? 40.843 71.416 14.307 1.00 8.23 77 VAL A O 1
ATOM 586 N N . ALA A 1 78 ? 39.614 71.713 16.169 1.00 7.51 78 ALA A N 1
ATOM 587 C CA . ALA A 1 78 ? 38.350 71.757 15.473 1.00 7.79 78 ALA A CA 1
ATOM 588 C C . ALA A 1 78 ? 38.180 73.066 14.713 1.00 8.13 78 ALA A C 1
ATOM 589 O O . ALA A 1 78 ? 38.466 74.117 15.255 1.00 9.89 78 ALA A O 1
ATOM 591 N N . VAL A 1 79 ? 37.703 72.995 13.482 1.00 7.97 79 VAL A N 1
ATOM 592 C CA . VAL A 1 79 ? 37.521 74.175 12.630 1.00 8.66 79 VAL A CA 1
ATOM 593 C C . VAL A 1 79 ? 36.129 74.146 12.012 1.00 8.86 79 VAL A C 1
ATOM 594 O O . VAL A 1 79 ? 35.487 73.099 11.882 1.00 9.21 79 VAL A O 1
ATOM 598 N N . ASN A 1 80 ? 35.650 75.314 11.618 1.00 9.71 80 ASN A N 1
ATOM 599 C CA . ASN A 1 80 ? 34.306 75.459 11.083 1.00 10.69 80 ASN A CA 1
ATOM 600 C C . ASN A 1 80 ? 34.135 74.804 9.709 1.00 11.08 80 ASN A C 1
ATOM 601 O O . ASN A 1 80 ? 33.144 74.153 9.461 1.00 13.41 80 ASN A O 1
ATOM 606 N N . ASP A 1 81 ? 35.077 75.086 8.813 1.00 11.15 81 ASP A N 1
ATOM 607 C CA . ASP A 1 81 ? 34.958 74.705 7.418 1.00 12.75 81 ASP A CA 1
ATOM 608 C C . ASP A 1 81 ? 35.654 73.326 7.227 1.00 11.41 81 ASP A C 1
ATOM 609 O O . ASP A 1 81 ? 36.676 73.048 7.868 1.00 11.80 81 ASP A O 1
ATOM 614 N N . PRO A 1 82 ? 35.204 72.511 6.274 1.00 10.68 82 PRO A N 1
ATOM 615 C CA . PRO A 1 82 ? 35.882 71.258 5.981 1.00 10.81 82 PRO A CA 1
ATOM 616 C C . PRO A 1 82 ? 37.336 71.505 5.623 1.00 11.04 82 PRO A C 1
ATOM 617 O O . PRO A 1 82 ? 37.668 72.406 4.842 1.00 13.08 82 PRO A O 1
ATOM 621 N N . PHE A 1 83 ? 38.207 70.715 6.219 1.00 9.41 83 PHE A N 1
ATOM 622 C CA . PHE A 1 83 ? 39.641 70.796 5.973 1.00 9.02 83 PHE A CA 1
ATOM 623 C C . PHE A 1 83 ? 40.092 69.481 5.334 1.00 8.73 83 PHE A C 1
ATOM 624 O O . PHE A 1 83 ? 39.860 68.399 5.871 1.00 8.50 83 PHE A O 1
ATOM 632 N N . GLU A 1 84 ? 40.721 69.578 4.173 1.00 8.23 84 GLU A N 1
ATOM 633 C CA . GLU A 1 84 ? 41.141 68.399 3.415 1.00 8.09 84 GLU A CA 1
ATOM 634 C C . GLU A 1 84 ? 42.448 67.809 3.909 1.00 7.76 84 GLU A C 1
ATOM 635 O O . GLU A 1 84 ? 43.442 68.522 4.127 1.00 8.97 84 GLU A O 1
ATOM 641 N N . TRP A 1 85 ? 42.441 66.486 3.971 1.00 7.20 85 TRP A N 1
ATOM 642 C CA . TRP A 1 85 ? 43.583 65.663 4.348 1.00 6.88 85 TRP A CA 1
ATOM 643 C C . TRP A 1 85 ? 43.860 64.633 3.262 1.00 6.84 85 TRP A C 1
ATOM 644 O O . TRP A 1 85 ? 42.954 64.133 2.620 1.00 7.68 85 TRP A O 1
ATOM 655 N N . HIS A 1 86 ? 45.132 64.258 3.115 1.00 6.68 86 HIS A N 1
ATOM 656 C CA . HIS A 1 86 ? 45.499 63.066 2.370 1.00 7.45 86 HIS A CA 1
ATOM 657 C C . HIS A 1 86 ? 45.728 61.939 3.384 1.00 6.81 86 HIS A C 1
ATOM 658 O O . HIS A 1 86 ? 46.359 62.138 4.407 1.00 8.96 86 HIS A O 1
ATOM 665 N N . ILE A 1 87 ? 45.195 60.758 3.087 1.00 6.96 87 ILE A N 1
ATOM 666 C CA . ILE A 1 87 ? 45.292 59.622 3.978 1.00 6.87 87 ILE A CA 1
ATOM 667 C C . ILE A 1 87 ? 45.883 58.463 3.200 1.00 6.82 87 ILE A C 1
ATOM 668 O O . ILE A 1 87 ? 45.373 58.112 2.150 1.00 7.36 87 ILE A O 1
ATOM 673 N N . TRP A 1 88 ? 46.976 57.900 3.706 1.00 6.90 88 TRP A N 1
ATOM 674 C CA . TRP A 1 88 ? 47.672 56.833 3.016 1.00 7.74 88 TRP A CA 1
ATOM 675 C C . TRP A 1 88 ? 47.988 55.727 3.974 1.00 7.76 88 TRP A C 1
ATOM 676 O O . TRP A 1 88 ? 48.243 55.966 5.152 1.00 8.31 88 TRP A O 1
ATOM 687 N N . ARG A 1 89 ? 48.048 54.503 3.470 1.00 8.58 89 ARG A N 1
ATOM 688 C CA . ARG A 1 89 ? 48.586 53.411 4.290 1.00 8.80 8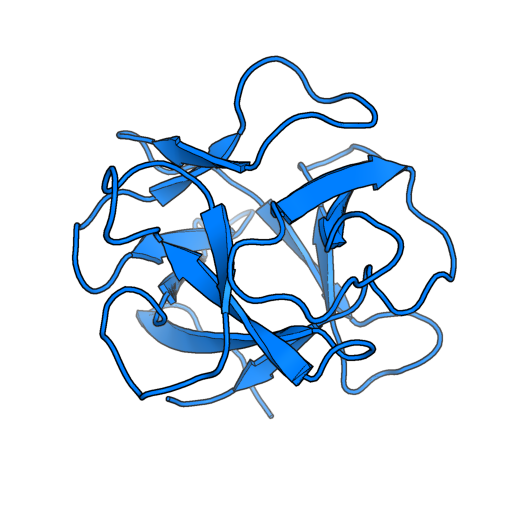9 ARG A CA 1
ATOM 689 C C . ARG A 1 89 ? 50.041 53.695 4.649 1.00 9.73 89 ARG A C 1
ATOM 690 O O . ARG A 1 89 ? 50.815 54.210 3.836 1.00 10.67 89 ARG A O 1
ATOM 698 N N . ASP A 1 90 ? 50.445 53.351 5.867 1.00 9.98 90 ASP A N 1
ATOM 699 C CA . ASP A 1 90 ? 51.837 53.408 6.255 1.00 9.63 90 ASP A CA 1
ATOM 700 C C . ASP A 1 90 ? 52.646 52.440 5.430 1.00 11.99 90 ASP A C 1
ATOM 701 O O . ASP A 1 90 ? 52.198 51.344 5.169 1.00 12.87 90 ASP A O 1
ATOM 706 N N . GLU A 1 91 ? 53.877 52.822 5.058 1.00 13.47 91 GLU A N 1
ATOM 707 C CA . GLU A 1 91 ? 54.699 52.026 4.158 1.00 15.90 91 GLU A CA 1
ATOM 708 C C . GLU A 1 91 ? 55.145 50.749 4.844 1.00 17.21 91 GLU A C 1
ATOM 709 O O . GLU A 1 91 ? 55.270 49.712 4.193 1.00 19.73 91 GLU A O 1
ATOM 715 N N . ALA A 1 92 ? 55.469 50.817 6.138 1.00 14.18 92 ALA A N 1
ATOM 716 C CA . ALA A 1 92 ? 55.997 49.656 6.874 1.00 13.95 92 ALA A CA 1
ATOM 717 C C . ALA A 1 92 ? 54.875 48.738 7.352 1.00 11.65 92 ALA A C 1
ATOM 718 O O . ALA A 1 92 ? 55.002 47.513 7.323 1.00 13.93 92 ALA A O 1
ATOM 720 N N . ASN A 1 93 ? 53.812 49.338 7.870 1.00 12.07 93 ASN A N 1
ATOM 721 C CA . ASN A 1 93 ? 52.673 48.637 8.487 1.00 10.80 93 ASN A CA 1
ATOM 722 C C . ASN A 1 93 ? 51.404 48.876 7.671 1.00 11.30 93 ASN A C 1
ATOM 723 O O . ASN A 1 93 ? 50.738 49.874 7.852 1.00 11.50 93 ASN A O 1
ATOM 728 N N . GLU A 1 94 ? 51.046 47.932 6.810 1.00 12.73 94 GLU A N 1
ATOM 729 C CA . GLU A 1 94 ? 49.914 48.070 5.922 1.00 13.55 94 GLU A CA 1
ATOM 730 C C . GLU A 1 94 ? 48.559 48.131 6.668 1.00 14.33 94 GLU A C 1
ATOM 731 O O . GLU A 1 94 ? 47.547 48.432 6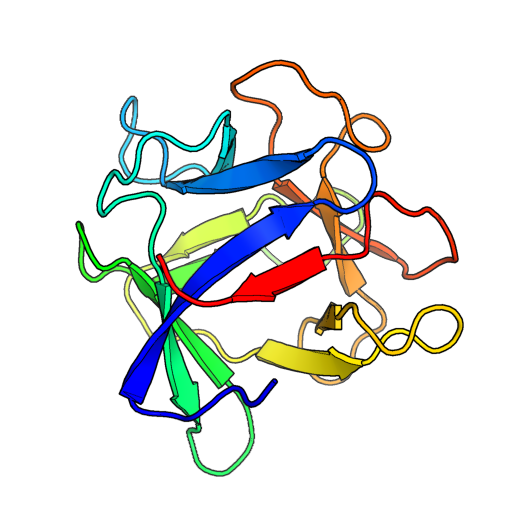.069 1.00 17.11 94 GLU A O 1
ATOM 737 N N . ASN A 1 95 ? 48.545 47.809 7.955 1.00 12.50 95 ASN A N 1
ATOM 738 C CA . ASN A 1 95 ? 47.314 47.871 8.722 1.00 14.95 95 ASN A CA 1
ATOM 739 C C . ASN A 1 95 ? 46.989 49.285 9.223 1.00 11.15 95 ASN A C 1
ATOM 740 O O . ASN A 1 95 ? 45.960 49.492 9.832 1.00 13.82 95 ASN A O 1
ATOM 745 N N . ALA A 1 96 ? 47.937 50.174 9.102 1.00 9.49 96 ALA A N 1
ATOM 746 C CA . ALA A 1 96 ? 47.843 51.487 9.672 1.00 8.33 96 ALA A CA 1
ATOM 747 C C . ALA A 1 96 ? 47.953 52.564 8.612 1.00 6.74 96 ALA A C 1
ATOM 748 O O . ALA A 1 96 ? 48.321 52.293 7.473 1.00 8.15 96 ALA A O 1
ATOM 750 N N . PHE A 1 97 ? 47.682 53.785 9.008 1.00 6.08 97 PHE A N 1
ATOM 751 C CA . PHE A 1 97 ? 47.584 54.936 8.156 1.00 6.27 97 PHE A CA 1
ATOM 752 C C . PHE A 1 97 ? 48.393 56.111 8.695 1.00 6.21 97 PHE A C 1
ATOM 753 O O . PHE A 1 97 ? 48.636 56.243 9.900 1.00 6.94 97 PHE A O 1
ATOM 761 N N . ARG A 1 98 ? 48.733 57.000 7.772 1.00 6.49 98 ARG A N 1
ATOM 762 C CA . ARG A 1 98 ? 49.219 58.326 8.057 1.00 6.38 98 ARG A CA 1
ATOM 763 C C . ARG A 1 98 ? 48.267 59.342 7.448 1.00 6.35 98 ARG A C 1
ATOM 764 O O . ARG A 1 98 ? 47.677 59.111 6.388 1.00 7.64 98 ARG A O 1
ATOM 772 N N . ILE A 1 99 ? 48.136 60.492 8.108 1.00 6.32 99 ILE A N 1
ATOM 773 C CA . ILE A 1 99 ? 47.183 61.526 7.736 1.00 6.08 99 ILE A CA 1
ATOM 774 C C . ILE A 1 99 ? 47.991 62.801 7.533 1.00 6.15 99 ILE A C 1
ATOM 775 O O . ILE A 1 99 ? 48.602 63.310 8.488 1.00 6.27 99 ILE A O 1
ATOM 780 N N . PHE A 1 100 ? 48.073 63.239 6.296 1.00 6.67 100 PHE A N 1
ATOM 781 C CA . PHE A 1 100 ? 48.957 64.333 5.849 1.00 6.66 100 PHE A CA 1
ATOM 782 C C . PHE A 1 100 ? 48.155 65.567 5.503 1.00 6.58 100 PHE A C 1
ATOM 783 O O . PHE A 1 100 ? 47.126 65.518 4.856 1.00 7.12 100 PHE A O 1
ATOM 791 N N . VAL A 1 101 ? 48.740 66.741 5.772 1.00 7.22 101 VAL A N 1
ATOM 792 C CA . VAL A 1 101 ? 48.277 67.958 5.081 1.00 7.97 101 VAL A CA 1
ATOM 793 C C . VAL A 1 101 ? 48.616 67.751 3.597 1.00 8.92 101 VAL A C 1
ATOM 794 O O . VAL A 1 101 ? 49.760 67.410 3.255 1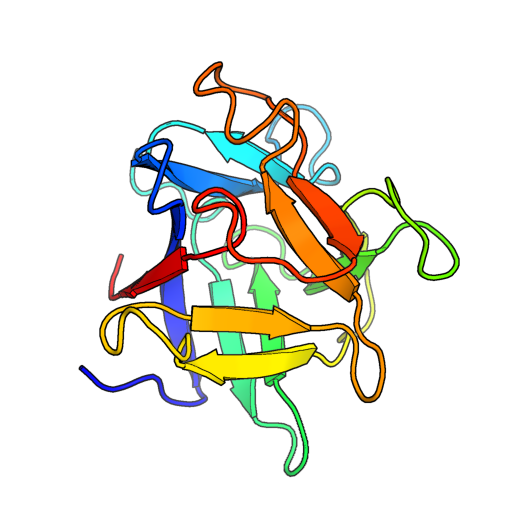.00 9.20 101 VAL A O 1
ATOM 798 N N . PRO A 1 102 ? 47.634 67.961 2.710 1.00 8.46 102 PRO A N 1
ATOM 799 C CA . PRO A 1 102 ? 47.863 67.625 1.311 1.00 10.09 102 PRO A CA 1
ATOM 800 C C . PRO A 1 102 ? 49.071 68.272 0.727 1.00 11.14 102 PRO A C 1
ATOM 801 O O . PRO A 1 102 ? 49.304 69.471 0.942 1.00 12.39 102 PRO A O 1
ATOM 805 N N . PHE A 1 103 ? 49.863 67.453 0.018 1.00 14.04 103 PHE A N 1
ATOM 806 C CA . PHE A 1 103 ? 51.026 67.909 -0.753 1.00 18.28 103 PHE A CA 1
ATOM 807 C C . PHE A 1 103 ? 52.141 68.449 0.128 1.00 17.03 103 PHE A C 1
ATOM 808 O O . PHE A 1 103 ? 53.027 69.149 -0.326 1.00 21.58 103 PHE A O 1
ATOM 816 N N . THR A 1 104 ? 52.147 68.027 1.389 1.00 13.37 104 THR A N 1
ATOM 817 C CA . THR A 1 104 ? 53.230 68.332 2.302 1.00 12.79 104 THR A CA 1
ATOM 818 C C . THR A 1 104 ? 53.753 67.026 2.882 1.00 11.34 104 THR A C 1
ATOM 819 O O . THR A 1 104 ? 53.110 65.962 2.780 1.00 13.20 104 THR A O 1
ATOM 823 N N . ASN A 1 105 ? 54.863 67.147 3.614 1.00 11.73 105 ASN A N 1
ATOM 824 C CA . ASN A 1 105 ? 55.413 66.043 4.369 1.00 12.83 105 ASN A CA 1
ATOM 825 C C . ASN A 1 105 ? 55.021 66.103 5.847 1.00 9.07 105 ASN A C 1
ATOM 826 O O . ASN A 1 105 ? 55.625 65.403 6.659 1.00 10.08 105 ASN A O 1
ATOM 831 N N . TYR A 1 106 ? 54.015 66.907 6.201 1.00 8.52 106 TYR A N 1
ATOM 832 C CA . TYR A 1 106 ? 53.539 66.993 7.581 1.00 7.97 106 TYR A CA 1
ATOM 833 C C . TYR A 1 106 ? 52.374 66.086 7.805 1.00 8.12 106 TYR A C 1
ATOM 834 O O . TYR A 1 106 ? 51.359 66.126 7.099 1.00 9.00 106 TYR A O 1
ATOM 843 N N . ASN A 1 107 ? 52.521 65.185 8.787 1.00 7.32 107 ASN A N 1
ATOM 844 C CA . ASN A 1 107 ? 51.474 64.234 9.154 1.00 7.06 107 ASN A CA 1
ATOM 845 C C . ASN A 1 107 ? 51.132 64.299 10.625 1.00 6.28 107 ASN A C 1
ATOM 846 O O . ASN A 1 107 ? 51.920 64.767 11.462 1.00 7.22 107 ASN A O 1
ATOM 851 N N . LEU A 1 108 ? 49.958 63.774 10.968 1.00 6.20 108 LEU A N 1
ATOM 852 C CA . LEU A 1 108 ? 49.526 63.737 12.348 1.00 6.70 108 LEU A CA 1
ATOM 853 C C . LEU A 1 108 ? 50.486 62.951 13.196 1.00 6.21 108 LEU A C 1
ATOM 854 O O . LEU A 1 108 ? 50.912 61.855 12.851 1.00 7.28 108 LEU A O 1
ATOM 859 N N . ASP A 1 109 ? 50.746 63.475 14.398 1.00 6.68 109 ASP A N 1
ATOM 860 C CA . ASP A 1 109 ? 51.773 63.002 15.322 1.00 6.68 109 ASP A CA 1
ATOM 861 C C . ASP A 1 109 ? 51.175 63.185 16.726 1.00 6.88 109 ASP A C 1
ATOM 862 O O . ASP A 1 109 ? 50.804 64.289 17.116 1.00 7.69 109 ASP A O 1
ATOM 867 N N . LEU A 1 110 ? 51.081 62.090 17.470 1.00 6.71 110 LEU A N 1
ATOM 868 C CA . LEU A 1 110 ? 50.684 62.171 18.871 1.00 7.14 110 LEU A CA 1
ATOM 869 C C . LEU A 1 110 ? 51.908 62.631 19.644 1.00 7.50 110 LEU A C 1
ATOM 870 O O . LEU A 1 110 ? 52.950 61.969 19.636 1.00 8.40 110 LEU A O 1
ATOM 875 N N . SER A 1 111 ? 51.799 63.806 20.243 1.00 7.36 111 SER A N 1
ATOM 876 C CA . SER A 1 111 ? 52.964 64.516 20.780 1.00 7.98 111 SER A CA 1
ATOM 877 C C . SER A 1 111 ? 53.595 63.801 21.957 1.00 8.38 111 SER A C 1
ATOM 878 O O . SER A 1 111 ? 53.057 62.834 22.505 1.00 8.81 111 SER A O 1
ATOM 881 N N . GLY A 1 112 ? 54.790 64.255 22.310 1.00 9.24 112 GLY A N 1
ATOM 882 C CA . GLY A 1 112 ? 55.596 63.552 23.274 1.00 10.72 112 GLY A CA 1
ATOM 883 C C . GLY A 1 112 ? 55.981 62.157 22.841 1.00 9.86 112 GLY A C 1
ATOM 884 O O . GLY A 1 112 ? 56.147 61.261 23.678 1.00 10.85 112 GLY A O 1
ATOM 885 N N . TYR A 1 113 ? 56.093 61.930 21.527 1.00 9.18 113 TYR A N 1
ATOM 886 C CA . TYR A 1 113 ? 56.446 60.617 20.974 1.00 9.45 113 TYR A CA 1
ATOM 887 C C . TYR A 1 113 ? 55.411 59.583 21.340 1.00 9.70 113 TYR A C 1
ATOM 888 O O . TYR A 1 113 ? 55.719 58.445 21.724 1.00 11.14 113 TYR A O 1
ATOM 897 N N . GLY A 1 114 ? 54.141 59.970 21.211 1.00 9.35 114 GLY A N 1
ATOM 898 C CA . GLY A 1 114 ? 53.070 59.046 21.526 1.00 9.42 114 GLY A CA 1
ATOM 899 C C . GLY A 1 114 ? 52.848 58.915 23.029 1.00 9.19 114 GLY A C 1
ATOM 900 O O . GLY A 1 114 ? 52.517 57.847 23.512 1.00 9.97 114 GLY A O 1
ATOM 901 N N . ASP A 1 115 ? 52.947 60.030 23.746 1.00 8.96 115 ASP A N 1
ATOM 902 C CA . ASP A 1 115 ? 52.664 60.052 25.197 1.00 9.58 115 ASP A CA 1
ATOM 903 C C . ASP A 1 115 ? 51.234 59.540 25.378 1.00 8.41 115 ASP A C 1
ATOM 904 O O . ASP A 1 115 ? 50.297 59.971 24.694 1.00 8.93 115 ASP A O 1
ATOM 909 N N . THR A 1 116 ? 51.092 58.561 26.278 1.00 8.73 116 THR A N 1
ATOM 910 C CA . THR A 1 116 ? 49.788 57.931 26.525 1.00 8.73 116 THR A CA 1
ATOM 911 C C . THR A 1 116 ? 48.894 58.736 27.446 1.00 8.85 116 THR A C 1
ATOM 912 O O . THR A 1 116 ? 47.746 58.412 27.614 1.00 10.17 116 THR A O 1
ATOM 916 N N . THR A 1 117 ? 49.425 59.782 28.052 1.00 8.99 117 THR A N 1
ATOM 917 C CA . THR A 1 117 ? 48.684 60.551 29.027 1.00 8.76 117 THR A CA 1
ATOM 918 C C . THR A 1 117 ? 47.413 61.075 28.388 1.00 8.89 117 THR A C 1
ATOM 919 O O . THR A 1 117 ? 47.449 61.686 27.298 1.00 8.74 117 THR A O 1
ATOM 923 N N . PRO A 1 118 ? 46.264 60.889 29.051 1.00 8.27 118 PRO A N 1
ATOM 924 C CA . PRO A 1 118 ? 45.044 61.491 28.520 1.00 8.11 118 PRO A CA 1
ATOM 925 C C . PRO A 1 118 ? 45.193 63.007 28.429 1.00 8.28 118 PRO A C 1
ATOM 926 O O . PRO A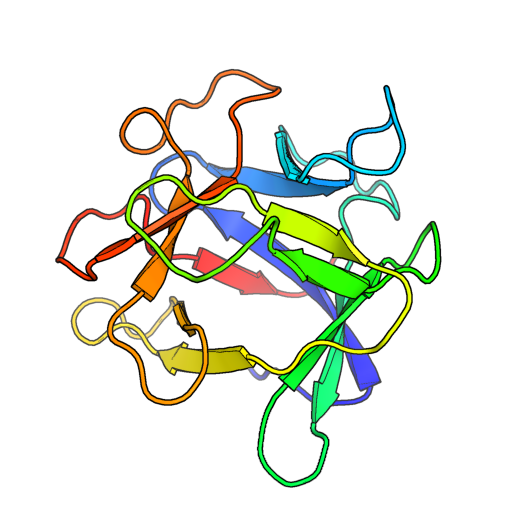 1 118 ? 45.615 63.637 29.393 1.00 10.77 118 PRO A O 1
ATOM 930 N N . GLY A 1 119 ? 44.848 63.576 27.269 1.00 7.55 119 GLY A N 1
ATOM 931 C CA . GLY A 1 119 ? 45.032 64.997 27.048 1.00 8.02 119 GLY A CA 1
ATOM 932 C C . GLY A 1 119 ? 46.269 65.373 26.252 1.00 7.62 119 GLY A C 1
ATOM 933 O O . GLY A 1 119 ? 46.447 66.537 25.911 1.00 9.80 119 GLY A O 1
ATOM 934 N N . THR A 1 120 ? 47.094 64.404 25.909 1.00 8.51 120 THR A N 1
ATOM 935 C CA . THR A 1 120 ? 48.274 64.682 25.093 1.00 7.96 120 THR A CA 1
ATOM 936 C C . THR A 1 120 ? 47.862 65.293 23.739 1.00 8.04 120 THR A C 1
ATOM 937 O O . THR A 1 120 ? 47.058 64.713 23.022 1.00 8.10 120 THR A O 1
ATOM 941 N N . PRO A 1 121 ? 48.419 66.438 23.360 1.00 8.08 121 PRO A N 1
ATOM 942 C CA . PRO A 1 121 ? 47.958 67.056 22.104 1.00 8.09 121 PRO A CA 1
ATOM 943 C C . PRO A 1 121 ? 48.358 66.243 20.877 1.00 7.41 121 PRO A C 1
ATOM 944 O O . PRO A 1 121 ? 49.430 65.621 20.826 1.00 7.97 121 PRO A O 1
ATOM 948 N N . VAL A 1 122 ? 47.481 66.254 19.884 1.00 7.27 122 VAL A N 1
ATOM 949 C CA . VAL A 1 122 ? 47.805 65.782 18.556 1.00 7.34 122 VAL A CA 1
ATOM 950 C C . VAL A 1 122 ? 48.277 66.993 17.730 1.00 7.63 122 VAL A C 1
ATOM 951 O O . VAL A 1 122 ? 47.642 68.053 17.756 1.00 8.36 122 VAL A O 1
ATOM 955 N N . GLN A 1 123 ? 49.404 66.823 17.035 1.00 7.55 123 GLN A N 1
ATOM 956 C CA . GLN A 1 123 ? 50.100 67.863 16.335 1.00 8.33 123 GLN A CA 1
ATOM 957 C C . GLN A 1 123 ? 50.465 67.414 14.921 1.00 6.89 123 GLN A C 1
ATOM 958 O O . GLN A 1 123 ? 50.320 66.231 14.582 1.00 7.62 123 GLN A O 1
ATOM 964 N N . LEU A 1 124 ? 50.989 68.325 14.118 1.00 7.56 124 LEU A N 1
ATOM 965 C CA . LEU A 1 124 ? 51.718 67.986 12.914 1.00 7.05 124 LEU A CA 1
ATOM 966 C C . LEU A 1 124 ? 53.195 67.813 13.211 1.00 7.48 124 LEU A C 1
ATOM 967 O O . LEU A 1 124 ? 53.757 68.510 14.054 1.00 8.41 124 LEU A O 1
ATOM 972 N N . TRP A 1 125 ? 53.840 66.931 12.468 1.00 8.03 125 TRP A N 1
ATOM 973 C CA . TRP A 1 125 ? 55.293 66.843 12.469 1.00 7.79 125 TRP A CA 1
ATOM 974 C C . TRP A 1 125 ? 55.730 66.271 11.140 1.00 7.92 125 TRP A C 1
ATOM 975 O O . TRP A 1 125 ? 54.999 65.477 10.504 1.00 8.80 125 TRP A O 1
ATOM 986 N N . TRP A 1 126 ? 56.941 66.623 10.706 1.00 8.28 126 TRP A N 1
ATOM 987 C CA . TRP A 1 126 ? 57.567 66.014 9.564 1.00 8.39 126 TRP A CA 1
ATOM 988 C C . TRP A 1 126 ? 57.498 64.491 9.639 1.00 7.89 126 TRP A C 1
ATOM 989 O O . TRP A 1 126 ? 57.727 63.916 10.693 1.00 8.57 126 TRP A O 1
ATOM 1000 N N . THR A 1 127 ? 57.223 63.858 8.523 1.00 7.88 127 THR A N 1
ATOM 1001 C CA . THR A 1 127 ? 57.005 62.445 8.507 1.00 7.63 127 THR A CA 1
ATOM 1002 C C . THR A 1 127 ? 58.305 61.641 8.704 1.00 8.44 127 THR A C 1
ATOM 1003 O O . THR A 1 127 ? 59.322 61.913 8.062 1.00 10.08 127 THR A O 1
ATOM 1007 N N . TRP A 1 128 ? 58.236 60.639 9.577 1.00 8.02 128 TRP A N 1
ATOM 1008 C CA . TRP A 1 128 ? 59.337 59.697 9.769 1.00 7.95 128 TRP A CA 1
ATOM 1009 C C . TRP A 1 128 ? 58.762 58.453 10.395 1.00 8.00 128 TRP A C 1
ATOM 1010 O O . TRP A 1 128 ? 57.549 58.357 10.660 1.00 8.59 128 TRP A O 1
ATOM 1021 N N . GLU A 1 129 ? 59.596 57.449 10.658 1.00 8.11 129 GLU A N 1
ATOM 1022 C CA . GLU A 1 129 ? 59.101 56.144 11.005 1.00 8.57 129 GLU A CA 1
ATOM 1023 C C . GLU A 1 129 ? 58.451 56.035 12.384 1.00 9.66 129 GLU A C 1
ATOM 1024 O O . GLU A 1 129 ? 57.817 55.039 12.655 1.00 11.58 129 GLU A O 1
ATOM 1030 N N . GLY A 1 130 ? 58.615 57.049 13.236 1.00 10.17 130 GLY A N 1
ATOM 1031 C CA . GLY A 1 130 ? 58.069 57.032 14.593 1.00 10.80 130 GLY A CA 1
ATOM 1032 C C . GLY A 1 130 ? 56.627 56.529 14.606 1.00 9.44 130 GLY A C 1
ATOM 1033 O O . GLY A 1 130 ? 55.768 57.057 13.939 1.00 8.81 130 GLY A O 1
ATOM 1034 N N . LEU A 1 131 ? 56.367 55.533 15.426 1.00 9.70 131 LEU A N 1
ATOM 1035 C CA . LEU A 1 131 ? 55.098 54.830 15.400 1.00 8.86 131 LEU A CA 1
ATOM 1036 C C . LEU A 1 131 ? 53.954 55.676 15.914 1.00 7.72 131 LEU A C 1
ATOM 1037 O O . LEU A 1 131 ? 52.789 55.385 15.617 1.00 7.97 131 LEU A O 1
ATOM 1042 N N . HIS A 1 132 ? 54.269 56.716 16.681 1.00 8.10 132 HIS A N 1
ATOM 1043 C CA . HIS A 1 132 ? 53.282 57.673 17.142 1.00 7.28 132 HIS A CA 1
ATOM 1044 C C . HIS A 1 132 ? 52.713 58.539 16.042 1.00 7.20 132 HIS A C 1
ATOM 1045 O O . HIS A 1 132 ? 51.801 59.312 16.315 1.00 7.07 132 HIS A O 1
ATOM 1052 N N . GLN A 1 133 ? 53.235 58.382 14.817 1.00 6.86 133 GLN A N 1
ATOM 1053 C CA . GLN A 1 133 ? 52.666 59.010 13.626 1.00 6.74 133 GLN A CA 1
ATOM 1054 C C . GLN A 1 133 ? 51.773 58.099 12.809 1.00 6.57 133 GLN A C 1
ATOM 1055 O O . GLN A 1 133 ? 51.375 58.456 11.698 1.00 6.88 133 GLN A O 1
ATOM 1061 N N . THR A 1 134 ? 51.466 56.903 13.323 1.00 6.24 134 THR A N 1
ATOM 1062 C CA . THR A 1 134 ? 50.672 55.940 12.587 1.00 6.41 134 THR A CA 1
ATOM 1063 C C . THR A 1 134 ? 49.422 55.580 13.393 1.00 6.77 134 THR A C 1
ATOM 1064 O O . THR A 1 134 ? 49.441 55.583 14.641 1.00 6.82 134 THR A O 1
ATOM 1068 N N . TRP A 1 135 ? 48.355 55.273 12.664 1.00 6.29 135 TRP A N 1
ATOM 1069 C CA . TRP A 1 135 ? 47.015 55.258 13.238 1.00 5.97 135 TRP A CA 1
ATOM 1070 C C . TRP A 1 135 ? 46.217 54.148 12.589 1.00 6.52 135 TRP A C 1
ATOM 1071 O O . TRP A 1 135 ? 46.260 53.966 11.378 1.00 8.05 135 TRP A O 1
ATOM 1082 N N . THR A 1 136 ? 45.401 53.448 13.383 1.00 6.62 136 THR A N 1
ATOM 1083 C CA . THR A 1 136 ? 44.380 52.565 12.808 1.00 7.50 136 THR A CA 1
ATOM 1084 C C . THR A 1 136 ? 43.067 53.314 12.687 1.00 7.83 136 THR A C 1
ATOM 1085 O O . THR A 1 136 ? 42.806 54.227 13.445 1.00 9.40 136 THR A O 1
ATOM 1089 N N . ILE A 1 137 ? 42.271 52.962 11.698 1.00 7.98 137 ILE A N 1
ATOM 1090 C CA . ILE A 1 137 ? 40.966 53.588 11.443 1.00 9.43 137 ILE A CA 1
ATOM 1091 C C . ILE A 1 137 ? 39.944 52.445 11.407 1.00 10.09 137 ILE A C 1
ATOM 1092 O O . ILE A 1 137 ? 40.010 51.603 10.506 1.00 13.30 137 ILE A O 1
ATOM 1097 N N . ASP A 1 138 ? 39.020 52.383 12.364 1.00 9.60 138 ASP A N 1
ATOM 1098 C CA . ASP A 1 138 ? 38.073 51.268 12.381 1.00 12.04 138 ASP A CA 1
ATOM 1099 C C . ASP A 1 138 ? 36.802 51.671 13.102 1.00 9.32 138 ASP A C 1
ATOM 1100 O O . ASP A 1 138 ? 36.624 52.838 13.459 1.00 8.43 138 ASP A O 1
ATOM 1105 N N . ARG A 1 139 ? 35.829 50.771 13.096 1.00 10.87 139 ARG A N 1
ATOM 1106 C CA . ARG A 1 139 ? 34.484 51.181 13.458 1.00 10.96 139 ARG A CA 1
ATOM 1107 C C . ARG A 1 139 ? 34.396 51.478 14.952 1.00 10.40 139 ARG A C 1
ATOM 1108 O O . ARG A 1 139 ? 35.112 50.891 15.752 1.00 12.14 139 ARG A O 1
ATOM 1116 N N . PRO A 1 140 ? 33.520 52.414 15.328 1.00 10.95 140 PRO A N 1
ATOM 1117 C CA . PRO A 1 140 ? 33.379 52.789 16.747 1.00 10.73 140 PRO A CA 1
ATOM 1118 C C . PRO A 1 140 ? 32.786 51.712 17.634 1.00 11.07 140 PRO A C 1
ATOM 1119 O O . PRO A 1 140 ? 32.060 50.837 17.128 1.00 12.33 140 PRO A O 1
#